Protein AF-A0A1X7TBS0-F1 (afdb_monomer)

Structure (mmCIF, N/CA/C/O backbone):
data_AF-A0A1X7TBS0-F1
#
_entry.id   AF-A0A1X7TBS0-F1
#
loop_
_atom_site.group_PDB
_atom_site.id
_atom_site.type_symbol
_atom_site.label_atom_id
_atom_site.label_alt_id
_atom_site.label_comp_id
_atom_site.label_asym_id
_atom_site.label_entity_id
_atom_site.label_seq_id
_atom_site.pdbx_PDB_ins_code
_atom_site.Cartn_x
_atom_site.Cartn_y
_atom_site.Cartn_z
_atom_site.occupancy
_atom_site.B_iso_or_equiv
_atom_site.auth_seq_id
_atom_site.auth_comp_id
_atom_site.auth_asym_id
_atom_site.auth_atom_id
_atom_site.pdbx_PDB_model_num
ATOM 1 N N . MET A 1 1 ? 11.513 -36.403 16.813 1.00 48.62 1 MET A N 1
ATOM 2 C CA . MET A 1 1 ? 11.841 -35.068 16.270 1.00 48.62 1 MET A CA 1
ATOM 3 C C . MET A 1 1 ? 10.649 -34.170 16.542 1.00 48.62 1 MET A C 1
ATOM 5 O O . MET A 1 1 ? 9.537 -34.588 16.267 1.00 48.62 1 MET A O 1
ATOM 9 N N . LYS A 1 2 ? 10.853 -33.027 17.203 1.00 54.31 2 LYS A N 1
ATOM 10 C CA . LYS A 1 2 ? 9.778 -32.085 17.538 1.00 54.31 2 LYS A CA 1
ATOM 11 C C . LYS A 1 2 ? 9.557 -31.231 16.290 1.00 54.31 2 LYS A C 1
ATOM 13 O O . LYS A 1 2 ? 10.447 -30.452 15.955 1.00 54.31 2 LYS A O 1
ATOM 18 N N . ASP A 1 3 ? 8.452 -31.434 15.577 1.00 61.69 3 ASP A N 1
ATOM 19 C CA . ASP A 1 3 ? 8.093 -30.577 14.447 1.00 61.69 3 ASP A CA 1
ATOM 20 C C . ASP A 1 3 ? 8.099 -29.123 14.924 1.00 61.69 3 ASP A C 1
ATOM 22 O O . ASP A 1 3 ? 7.442 -28.758 15.901 1.00 61.69 3 ASP A O 1
ATOM 26 N N . SER A 1 4 ? 8.946 -28.308 14.300 1.00 69.25 4 SER A N 1
ATOM 27 C CA . SER A 1 4 ? 9.085 -26.899 14.643 1.00 69.25 4 SER A CA 1
ATOM 28 C C . SER A 1 4 ? 7.767 -26.205 14.306 1.00 69.25 4 SER A C 1
ATOM 30 O O . SER A 1 4 ? 7.432 -26.040 13.133 1.00 69.25 4 SER A O 1
ATOM 32 N N . TYR A 1 5 ? 6.991 -25.847 15.332 1.00 76.88 5 TYR A N 1
ATOM 33 C CA . TYR A 1 5 ? 5.746 -25.104 15.171 1.00 76.88 5 TYR A CA 1
ATOM 34 C C . TYR A 1 5 ? 6.050 -23.763 14.496 1.00 76.88 5 TYR A C 1
ATOM 36 O O . TYR A 1 5 ? 6.661 -22.879 15.099 1.00 76.88 5 TYR A O 1
ATOM 44 N N . LYS A 1 6 ? 5.642 -23.620 13.232 1.00 82.00 6 LYS A N 1
ATOM 45 C CA . LYS A 1 6 ? 5.712 -22.352 12.504 1.00 82.00 6 LYS A CA 1
ATOM 46 C C . LYS A 1 6 ? 4.367 -21.640 12.659 1.00 82.00 6 LYS A C 1
ATOM 48 O O . LYS A 1 6 ? 3.388 -22.108 12.085 1.00 82.00 6 LYS A O 1
ATOM 53 N N . PRO A 1 7 ? 4.297 -20.520 13.403 1.00 87.31 7 PRO A N 1
ATOM 54 C CA . PRO A 1 7 ? 3.037 -19.818 13.656 1.00 87.31 7 PRO A CA 1
ATOM 55 C C . PRO A 1 7 ? 2.442 -19.166 12.401 1.00 87.31 7 PRO A C 1
ATOM 57 O O . PRO A 1 7 ? 1.266 -18.821 12.394 1.00 87.31 7 PRO A O 1
ATOM 60 N N . TYR A 1 8 ? 3.238 -19.010 11.340 1.00 89.38 8 TYR A N 1
ATOM 61 C CA . TYR A 1 8 ? 2.822 -18.376 10.096 1.00 89.38 8 TYR A CA 1
ATOM 62 C C . TYR A 1 8 ? 3.114 -19.268 8.896 1.00 89.38 8 TYR A C 1
ATOM 64 O O . TYR A 1 8 ? 4.184 -19.875 8.786 1.00 89.38 8 TYR A O 1
ATOM 72 N N . ARG A 1 9 ? 2.159 -19.290 7.966 1.00 90.19 9 ARG A N 1
ATOM 73 C CA . ARG A 1 9 ? 2.326 -19.869 6.637 1.00 90.19 9 ARG A CA 1
ATOM 74 C C . ARG A 1 9 ? 2.731 -18.757 5.678 1.00 90.19 9 ARG A C 1
ATOM 76 O O . ARG A 1 9 ? 2.014 -17.772 5.546 1.00 90.19 9 ARG A O 1
ATOM 83 N N . HIS A 1 10 ? 3.864 -18.928 5.004 1.00 89.75 10 HIS A N 1
ATOM 84 C CA . HIS A 1 10 ? 4.232 -18.051 3.898 1.00 89.75 10 HIS A CA 1
ATOM 85 C C . HIS A 1 10 ? 3.184 -18.177 2.789 1.00 89.75 10 HIS A C 1
ATOM 87 O O . HIS A 1 10 ? 2.897 -19.291 2.343 1.00 89.75 10 HIS A O 1
ATOM 93 N N . LEU A 1 11 ? 2.623 -17.044 2.371 1.00 87.88 11 LEU A N 1
ATOM 94 C CA . LEU A 1 11 ? 1.757 -16.971 1.201 1.00 87.88 11 LEU A CA 1
ATOM 95 C C . LEU A 1 11 ? 2.609 -16.585 -0.001 1.00 87.88 11 LEU A C 1
ATOM 97 O O . LEU A 1 11 ? 2.948 -17.446 -0.807 1.00 87.88 11 LEU A O 1
ATOM 101 N N . GLU A 1 12 ? 3.034 -15.326 -0.061 1.00 84.56 12 GLU A N 1
ATOM 102 C CA . GLU A 1 12 ? 3.754 -14.767 -1.201 1.00 84.56 12 GLU A CA 1
ATOM 103 C C . GLU A 1 12 ? 4.763 -13.709 -0.746 1.00 84.56 12 GLU A C 1
ATOM 105 O O . GLU A 1 12 ? 4.561 -13.0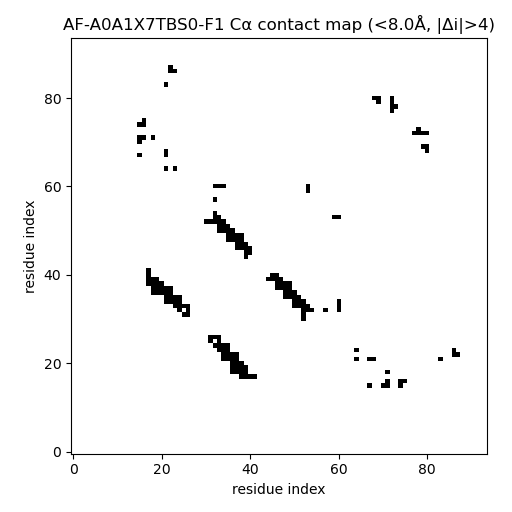26 0.262 1.00 84.56 12 GLU A O 1
ATOM 110 N N . PHE A 1 13 ? 5.841 -13.561 -1.518 1.00 87.69 13 PHE A N 1
ATOM 111 C CA . PHE A 1 13 ? 6.809 -12.485 -1.352 1.00 87.69 13 PHE A CA 1
ATOM 112 C C . PHE A 1 13 ? 6.550 -11.411 -2.411 1.00 87.69 13 PHE A C 1
ATOM 114 O O . PHE A 1 13 ? 6.710 -11.662 -3.604 1.00 87.69 13 PHE A O 1
ATOM 121 N N . LEU A 1 14 ? 6.138 -10.220 -1.973 1.00 89.38 14 LEU A N 1
ATOM 122 C CA . LEU A 1 14 ? 5.824 -9.087 -2.841 1.00 89.38 14 LEU A CA 1
ATOM 123 C C . LEU A 1 14 ? 6.939 -8.044 -2.749 1.00 89.38 14 LEU A C 1
ATOM 125 O O . LEU A 1 14 ? 7.179 -7.485 -1.678 1.00 89.38 14 LEU A O 1
ATOM 129 N N . THR A 1 15 ? 7.610 -7.761 -3.866 1.00 90.56 15 THR A N 1
ATOM 130 C CA . THR A 1 15 ? 8.608 -6.684 -3.909 1.00 90.56 15 THR A CA 1
ATOM 131 C C . THR A 1 15 ? 7.946 -5.341 -4.209 1.00 90.56 15 THR A C 1
ATOM 133 O O . THR A 1 15 ? 6.903 -5.281 -4.858 1.00 90.56 15 THR A O 1
ATOM 136 N N . TYR A 1 16 ? 8.552 -4.239 -3.761 1.00 90.62 16 TYR A N 1
ATOM 137 C CA . TYR A 1 16 ? 7.989 -2.902 -3.981 1.00 90.62 16 TYR A CA 1
ATOM 138 C C . TYR A 1 16 ? 7.896 -2.518 -5.465 1.00 90.62 16 TYR A C 1
ATOM 140 O O . TYR A 1 16 ? 7.005 -1.758 -5.827 1.00 90.62 16 TYR A O 1
ATOM 148 N N . SER A 1 17 ? 8.752 -3.070 -6.331 1.00 87.88 17 SER A N 1
ATOM 149 C CA . SER A 1 17 ? 8.687 -2.849 -7.781 1.00 87.88 17 SER A CA 1
ATOM 150 C C . SER A 1 17 ? 7.510 -3.568 -8.453 1.00 87.88 17 SER A C 1
ATOM 152 O O . SER A 1 17 ? 7.097 -3.164 -9.539 1.00 87.88 17 SER A O 1
ATOM 154 N N . ASN A 1 18 ? 6.930 -4.590 -7.810 1.00 90.75 18 ASN A N 1
ATOM 155 C CA . ASN A 1 18 ? 5.686 -5.215 -8.269 1.00 90.75 18 ASN A CA 1
ATOM 156 C C . ASN A 1 18 ? 4.452 -4.354 -7.971 1.00 90.75 18 ASN A C 1
ATOM 158 O O . ASN A 1 18 ? 3.393 -4.594 -8.548 1.00 90.75 18 ASN A O 1
ATOM 162 N N . ILE A 1 19 ? 4.551 -3.374 -7.070 1.00 92.25 19 ILE A N 1
ATOM 163 C CA . ILE A 1 19 ? 3.426 -2.508 -6.718 1.00 92.25 19 ILE A CA 1
ATOM 164 C C . ILE A 1 19 ? 3.365 -1.363 -7.730 1.00 92.25 19 ILE A C 1
ATOM 166 O O . ILE A 1 19 ? 4.319 -0.608 -7.905 1.00 92.25 19 ILE A O 1
ATOM 170 N N . ARG A 1 20 ? 2.226 -1.226 -8.407 1.00 91.00 20 ARG A N 1
ATOM 171 C CA . ARG A 1 20 ? 1.958 -0.151 -9.371 1.00 91.00 20 ARG A CA 1
ATOM 172 C C . ARG A 1 20 ? 1.330 1.062 -8.708 1.00 91.00 20 ARG A C 1
ATOM 174 O O . ARG A 1 20 ? 1.633 2.190 -9.083 1.00 91.00 20 ARG A O 1
ATOM 181 N N . SER A 1 21 ? 0.461 0.831 -7.728 1.00 91.62 21 SER A N 1
ATOM 182 C CA . SER A 1 21 ? -0.240 1.895 -7.017 1.00 91.62 21 SER A CA 1
ATOM 183 C C . SER A 1 21 ? -0.652 1.459 -5.613 1.00 91.62 21 SER A C 1
ATOM 185 O O . SER A 1 21 ? -0.943 0.283 -5.379 1.00 91.62 21 SER A O 1
ATOM 187 N N . VAL A 1 22 ? -0.708 2.428 -4.699 1.00 93.81 22 VAL A N 1
ATOM 188 C CA . VAL A 1 22 ? -1.315 2.299 -3.370 1.00 93.81 22 VAL A CA 1
ATOM 189 C C . VAL A 1 22 ? -2.569 3.163 -3.355 1.00 93.81 22 VAL A C 1
ATOM 191 O O . VAL A 1 22 ? -2.507 4.353 -3.659 1.00 93.81 22 VAL A O 1
ATOM 194 N N . ILE A 1 23 ? -3.708 2.566 -3.021 1.00 92.38 23 ILE A N 1
ATOM 195 C CA . ILE A 1 23 ? -5.017 3.219 -3.067 1.00 92.38 23 ILE A CA 1
ATOM 196 C C . ILE A 1 23 ? -5.573 3.263 -1.648 1.00 92.38 23 ILE A C 1
ATOM 198 O O . ILE A 1 23 ? -5.872 2.220 -1.068 1.00 92.38 23 ILE A O 1
ATOM 202 N N . ASP A 1 24 ? -5.716 4.464 -1.092 1.00 91.31 24 ASP A N 1
ATOM 203 C CA . ASP A 1 24 ? -6.376 4.663 0.199 1.00 91.31 24 ASP A CA 1
ATOM 204 C C . ASP A 1 24 ? -7.898 4.709 0.022 1.00 91.31 24 ASP A C 1
ATOM 206 O O . ASP A 1 24 ? -8.411 5.417 -0.853 1.00 91.31 24 ASP A O 1
ATOM 210 N N . PHE A 1 25 ? -8.629 3.978 0.863 1.00 87.31 25 PHE A N 1
ATOM 211 C CA . PHE A 1 25 ? -10.079 4.078 0.902 1.00 87.31 25 PHE A CA 1
ATOM 212 C C . PHE A 1 25 ? -10.520 5.147 1.890 1.00 87.31 25 PHE A C 1
ATOM 214 O O . PHE A 1 25 ? -10.045 5.233 3.023 1.00 87.31 25 PHE A O 1
ATOM 221 N N . THR A 1 26 ? -11.495 5.944 1.457 1.00 86.31 26 THR A N 1
ATOM 222 C CA . THR A 1 26 ? -12.261 6.765 2.390 1.00 86.31 26 THR A CA 1
ATOM 223 C C . THR A 1 26 ? -13.114 5.839 3.242 1.00 86.31 26 THR A C 1
ATOM 225 O O . THR A 1 26 ? -13.803 4.970 2.703 1.00 86.31 26 THR A O 1
ATOM 228 N N . ASP A 1 27 ? -13.057 6.024 4.556 1.00 86.00 27 ASP A N 1
ATOM 229 C CA . ASP A 1 27 ? -13.854 5.223 5.474 1.00 86.00 27 ASP A CA 1
ATOM 230 C C . ASP A 1 27 ? -15.350 5.383 5.173 1.00 86.00 27 ASP A C 1
ATOM 232 O O . ASP A 1 27 ? -15.836 6.451 4.790 1.00 86.00 27 ASP A O 1
ATOM 236 N N . SER A 1 28 ? -16.078 4.286 5.335 1.00 86.06 28 SER A N 1
ATOM 237 C CA . SER A 1 28 ? -17.520 4.188 5.130 1.00 86.06 28 SER A CA 1
ATOM 238 C C . SER A 1 28 ? -18.137 3.339 6.236 1.00 86.06 28 SER A C 1
ATOM 240 O O . SER A 1 28 ? -17.427 2.684 6.999 1.00 86.06 28 SER A O 1
ATOM 242 N N . GLU A 1 29 ? -19.467 3.291 6.284 1.00 83.56 29 GLU A N 1
ATOM 243 C CA . GLU A 1 29 ? -20.203 2.467 7.251 1.00 83.56 29 GLU A CA 1
ATOM 244 C C . GLU A 1 29 ? -19.802 0.981 7.196 1.00 83.56 29 GLU A C 1
ATOM 246 O O . GLU A 1 29 ? -19.775 0.305 8.220 1.00 83.56 29 GLU A O 1
ATOM 251 N N . ASN A 1 30 ? -19.427 0.481 6.013 1.00 82.88 30 ASN A N 1
ATOM 252 C CA . ASN A 1 30 ? -19.120 -0.935 5.793 1.00 82.88 30 ASN A CA 1
ATOM 253 C C . ASN A 1 30 ? -17.621 -1.258 5.876 1.00 82.88 30 ASN A C 1
ATOM 255 O O . ASN A 1 30 ? -17.237 -2.394 6.164 1.00 82.88 30 ASN A O 1
ATOM 259 N N . VAL A 1 31 ? -16.755 -0.278 5.605 1.00 82.19 31 VAL A N 1
ATOM 260 C CA . VAL A 1 31 ? -15.301 -0.470 5.548 1.00 82.19 31 VAL A CA 1
ATOM 261 C C . VAL A 1 31 ? -14.612 0.729 6.177 1.00 82.19 31 VAL A C 1
ATOM 263 O O . VAL A 1 31 ? -14.662 1.831 5.643 1.00 82.19 31 VAL A O 1
ATOM 266 N N . VAL A 1 32 ? -13.927 0.473 7.288 1.00 88.81 32 VAL A N 1
ATOM 267 C CA . VAL A 1 32 ? -13.077 1.430 8.003 1.00 88.81 32 VAL A CA 1
ATOM 268 C C . VAL A 1 32 ? -11.647 0.903 7.980 1.00 88.81 32 VAL A C 1
ATOM 270 O O . VAL A 1 32 ? -11.442 -0.309 8.122 1.00 88.81 32 VAL A O 1
ATOM 273 N N . ASN A 1 33 ? -10.676 1.799 7.813 1.00 90.62 33 ASN A N 1
ATOM 274 C CA . ASN A 1 33 ? -9.244 1.501 7.764 1.00 90.62 33 ASN A CA 1
ATOM 275 C C . ASN A 1 33 ? -8.840 0.543 6.627 1.00 90.62 33 ASN A C 1
ATOM 277 O O . ASN A 1 33 ? -7.941 -0.289 6.784 1.00 90.62 33 ASN A O 1
ATOM 281 N N . GLY A 1 34 ? -9.520 0.644 5.484 1.00 92.38 34 GLY A N 1
ATOM 282 C CA . GLY A 1 34 ? -9.212 -0.139 4.289 1.00 92.38 34 GLY A CA 1
ATOM 283 C C . GLY A 1 34 ? -8.224 0.559 3.351 1.00 92.38 34 GLY A C 1
ATOM 284 O O . GLY A 1 34 ? -8.239 1.782 3.235 1.00 92.38 34 GLY A O 1
ATOM 285 N N . PHE A 1 35 ? -7.392 -0.218 2.662 1.00 94.12 35 PHE A N 1
ATOM 286 C CA . PHE A 1 35 ? -6.573 0.244 1.537 1.00 94.12 35 PHE A CA 1
ATOM 287 C C . PHE A 1 35 ? -6.295 -0.907 0.563 1.00 94.12 35 PHE A C 1
ATOM 289 O O . PHE A 1 35 ? -6.492 -2.081 0.893 1.00 94.12 35 PHE A O 1
ATOM 296 N N . CYS A 1 36 ? -5.813 -0.578 -0.632 1.00 94.88 36 CYS A N 1
ATOM 297 C CA . CYS A 1 36 ? -5.461 -1.550 -1.659 1.00 94.88 36 CYS A CA 1
ATOM 298 C C . CYS A 1 36 ? -4.065 -1.336 -2.233 1.00 94.88 36 CYS A C 1
ATOM 300 O O . CYS A 1 36 ? -3.578 -0.209 -2.330 1.00 94.88 36 CYS A O 1
ATOM 302 N N . LEU A 1 37 ? -3.474 -2.434 -2.701 1.00 95.00 37 LEU A N 1
ATOM 303 C CA . LEU A 1 37 ? -2.298 -2.438 -3.564 1.00 95.00 37 LEU A CA 1
ATOM 304 C C . LEU A 1 37 ? -2.701 -2.955 -4.944 1.00 95.00 37 LEU A C 1
ATOM 306 O O . LEU A 1 37 ? -3.241 -4.057 -5.056 1.00 95.00 37 LEU A O 1
ATOM 310 N N . LEU A 1 38 ? -2.429 -2.170 -5.984 1.00 94.44 38 LEU A N 1
ATOM 311 C CA . LEU A 1 38 ? -2.471 -2.650 -7.362 1.00 94.44 38 LEU A CA 1
ATOM 312 C C . LEU A 1 38 ? -1.107 -3.254 -7.679 1.00 94.44 38 LEU A C 1
ATOM 314 O O . LEU A 1 38 ? -0.096 -2.549 -7.630 1.00 94.44 38 LEU A O 1
ATOM 318 N N . VAL A 1 39 ? -1.075 -4.549 -7.960 1.00 93.31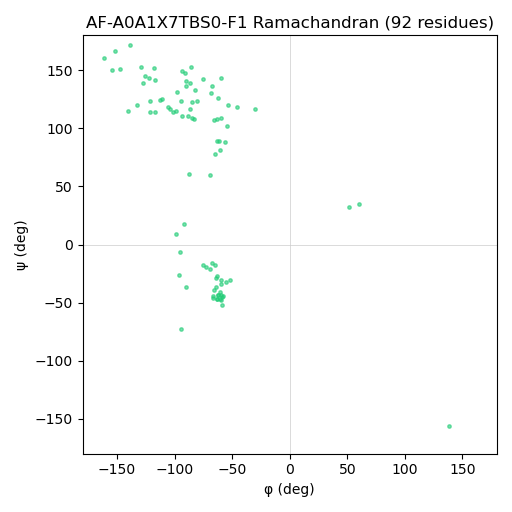 39 VAL A N 1
ATOM 319 C CA . VAL A 1 39 ? 0.162 -5.314 -8.122 1.00 93.31 39 VAL A CA 1
ATOM 320 C C . VAL A 1 39 ? 0.225 -5.971 -9.489 1.00 93.31 39 VAL A C 1
ATOM 322 O O . VAL A 1 39 ? -0.781 -6.433 -10.024 1.00 93.31 39 VAL A O 1
ATOM 325 N N . HIS A 1 40 ? 1.430 -6.019 -10.036 1.00 91.19 40 HIS A N 1
ATOM 326 C CA . HIS A 1 40 ? 1.737 -6.668 -11.297 1.00 91.19 40 HIS A CA 1
ATOM 327 C C . HIS A 1 40 ? 2.976 -7.545 -11.117 1.00 91.19 40 HIS A C 1
ATOM 329 O O . HIS A 1 40 ? 4.058 -7.062 -10.754 1.00 91.19 40 HIS A O 1
ATOM 335 N N . TRP A 1 41 ? 2.817 -8.844 -11.350 1.00 87.00 41 TRP A N 1
ATOM 336 C CA . 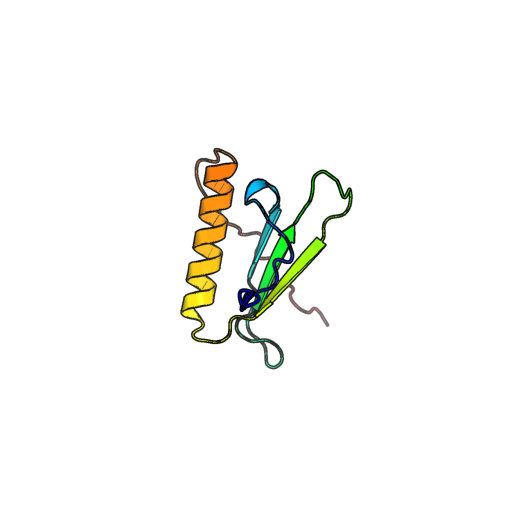TRP A 1 41 ? 3.925 -9.794 -11.319 1.00 87.00 41 TRP A CA 1
ATOM 337 C C . TRP A 1 41 ? 4.492 -9.979 -12.715 1.00 87.00 41 TRP A C 1
ATOM 339 O O . TRP A 1 41 ? 3.770 -9.914 -13.698 1.00 87.00 41 TRP A O 1
ATOM 349 N N . SER A 1 42 ? 5.788 -10.264 -12.795 1.00 81.62 42 SER A N 1
ATOM 350 C CA . SER A 1 42 ? 6.454 -10.515 -14.075 1.00 81.62 42 SER A CA 1
ATOM 351 C C . SER A 1 42 ? 5.855 -11.708 -14.828 1.00 81.62 42 SER A C 1
ATOM 353 O O . SER A 1 42 ? 5.855 -11.719 -16.055 1.00 81.62 42 SER A O 1
ATOM 355 N N . ASP A 1 43 ? 5.335 -12.687 -14.085 1.00 84.12 43 ASP A N 1
ATOM 356 C CA . ASP A 1 43 ? 4.842 -13.957 -14.622 1.00 84.12 43 ASP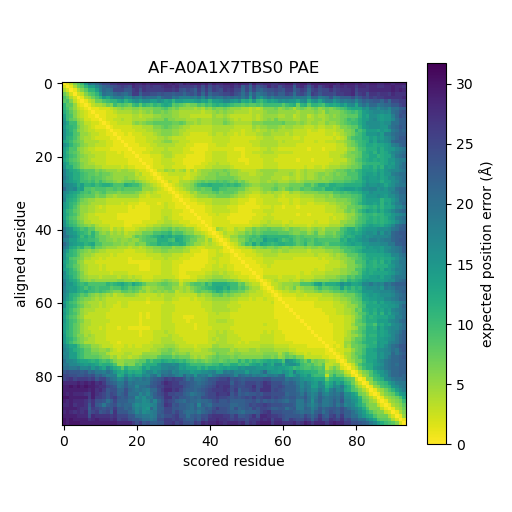 A CA 1
ATOM 357 C C . ASP A 1 43 ? 3.322 -13.957 -14.867 1.00 84.12 43 ASP A C 1
ATOM 359 O O . ASP A 1 43 ? 2.790 -14.920 -15.420 1.00 84.12 43 ASP A O 1
ATOM 363 N N . ASP A 1 44 ? 2.614 -12.894 -14.463 1.00 82.56 44 ASP A N 1
ATOM 364 C CA . ASP A 1 44 ? 1.173 -12.735 -14.676 1.00 82.56 44 ASP A CA 1
ATOM 365 C C . ASP A 1 44 ? 0.903 -11.450 -15.475 1.00 82.56 44 ASP A C 1
ATOM 367 O O . ASP A 1 44 ? 1.137 -10.349 -14.970 1.00 82.56 44 ASP A O 1
ATOM 371 N N . PRO A 1 45 ? 0.392 -11.547 -16.716 1.00 81.81 45 PRO A N 1
ATOM 372 C CA . PRO A 1 45 ? 0.094 -10.367 -17.518 1.00 81.81 45 PRO A CA 1
ATOM 373 C C . PRO A 1 45 ? -1.021 -9.501 -16.914 1.00 81.81 45 PRO A C 1
ATOM 375 O O . PRO A 1 45 ? -1.150 -8.339 -17.304 1.00 81.81 45 PRO A O 1
ATOM 378 N N . GLN A 1 46 ? -1.834 -10.032 -15.995 1.00 91.19 46 GLN A N 1
ATOM 379 C CA . GLN A 1 46 ? -2.910 -9.282 -15.358 1.00 91.19 46 GLN A CA 1
ATOM 380 C C . GLN A 1 46 ? -2.443 -8.576 -14.086 1.00 91.19 46 GLN A C 1
ATOM 382 O O . GLN A 1 46 ? -1.695 -9.108 -13.265 1.00 91.19 46 GLN A O 1
ATOM 387 N N . GLU A 1 47 ? -2.937 -7.357 -13.894 1.00 91.69 47 GLU A N 1
ATOM 388 C CA . GLU A 1 47 ? -2.836 -6.685 -12.605 1.00 91.69 47 GLU A CA 1
ATOM 389 C C . GLU A 1 47 ? -3.845 -7.293 -11.627 1.00 91.69 47 GLU A C 1
ATOM 391 O O . GLU A 1 47 ? -4.978 -7.613 -11.998 1.00 91.69 47 GLU A O 1
ATOM 396 N N . ARG A 1 48 ? -3.455 -7.427 -10.358 1.00 92.19 48 ARG A N 1
ATOM 397 C CA . ARG A 1 48 ? -4.367 -7.848 -9.289 1.00 92.19 48 ARG A CA 1
ATOM 398 C C . ARG A 1 48 ? -4.495 -6.765 -8.237 1.00 92.19 48 ARG A C 1
ATOM 400 O O . ARG A 1 48 ? -3.572 -5.990 -7.991 1.00 92.19 48 ARG A O 1
ATOM 407 N N . LEU A 1 49 ? -5.651 -6.747 -7.588 1.00 94.25 49 LEU A N 1
ATOM 408 C CA . LEU A 1 49 ? -5.933 -5.857 -6.476 1.00 94.25 49 LEU A CA 1
ATOM 409 C C . LEU A 1 49 ? -5.860 -6.649 -5.169 1.00 94.25 49 LEU A C 1
ATOM 411 O O . LEU A 1 49 ? -6.655 -7.562 -4.951 1.00 94.25 49 LEU A O 1
ATOM 415 N N . LEU A 1 50 ? -4.911 -6.299 -4.303 1.00 94.06 50 LEU A N 1
ATOM 416 C CA . LEU A 1 50 ? -4.812 -6.857 -2.956 1.00 94.06 50 LEU A CA 1
ATOM 417 C C . LEU A 1 50 ? -5.438 -5.877 -1.966 1.00 94.06 50 LEU A C 1
ATOM 419 O O . LEU A 1 50 ? -4.930 -4.770 -1.787 1.00 94.06 50 LEU A O 1
ATOM 423 N N . THR A 1 51 ? -6.538 -6.282 -1.336 1.00 93.75 51 THR A N 1
ATOM 424 C CA . THR A 1 51 ? -7.275 -5.458 -0.373 1.00 93.75 51 THR A CA 1
ATOM 425 C C . THR A 1 51 ? -6.902 -5.812 1.055 1.00 93.75 51 THR A C 1
ATOM 427 O O . THR A 1 51 ? -6.938 -6.977 1.450 1.00 93.75 51 THR A O 1
ATOM 430 N N . PHE A 1 52 ? -6.606 -4.789 1.849 1.00 92.69 52 PHE A N 1
ATOM 431 C CA . PHE A 1 52 ? -6.234 -4.924 3.248 1.00 92.69 52 PHE A CA 1
ATOM 432 C C . PHE A 1 52 ? -7.138 -4.061 4.119 1.00 92.69 52 PHE A C 1
ATOM 434 O O . PHE A 1 52 ? -7.530 -2.955 3.748 1.00 92.69 52 PHE A O 1
ATOM 441 N N . LYS A 1 53 ? -7.434 -4.568 5.314 1.00 92.56 53 LYS A N 1
ATOM 442 C CA . LYS A 1 53 ? -8.088 -3.823 6.386 1.00 92.56 53 LYS A CA 1
ATOM 443 C C . LYS A 1 53 ?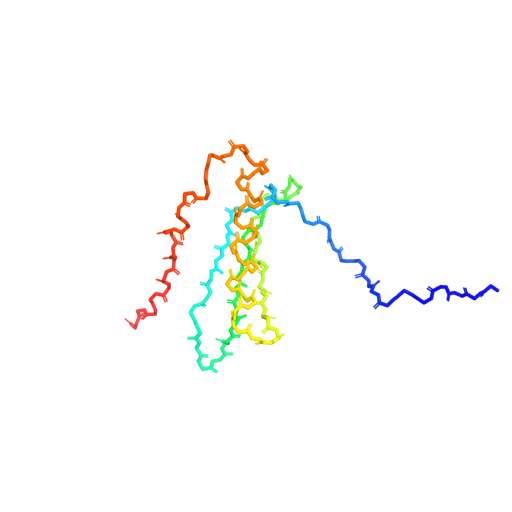 -7.173 -3.840 7.600 1.00 92.56 53 LYS A C 1
ATOM 445 O O . LYS A 1 53 ? -6.788 -4.915 8.062 1.00 92.56 53 LYS A O 1
ATOM 450 N N . ILE A 1 54 ? -6.820 -2.663 8.103 1.00 91.44 54 ILE A N 1
ATOM 451 C CA . ILE A 1 54 ? -6.002 -2.550 9.308 1.00 91.44 54 ILE A CA 1
ATOM 452 C C . ILE A 1 54 ? -6.894 -2.729 10.534 1.00 91.44 54 ILE A C 1
ATOM 454 O O . ILE A 1 54 ? -7.861 -1.996 10.744 1.00 91.44 54 ILE A O 1
ATOM 458 N N . ASN A 1 55 ? -6.538 -3.707 11.362 1.00 88.62 55 ASN A N 1
ATOM 459 C CA . ASN A 1 55 ? -7.109 -3.862 12.691 1.00 88.62 55 ASN A CA 1
ATOM 460 C C . ASN A 1 55 ? -6.315 -2.965 13.649 1.00 88.62 55 ASN A C 1
ATOM 462 O O . ASN A 1 55 ? -5.153 -3.253 13.926 1.00 88.62 55 ASN A O 1
ATOM 466 N N . GLY A 1 56 ? -6.917 -1.878 14.131 1.00 81.19 56 GLY A N 1
ATOM 467 C CA . GLY A 1 56 ? -6.264 -0.941 15.048 1.00 81.19 56 GLY A CA 1
ATOM 468 C C . GLY A 1 56 ? -6.563 0.520 14.727 1.00 81.19 56 GLY A C 1
ATOM 469 O O . GLY A 1 56 ? -7.587 0.834 14.120 1.00 81.19 56 GLY A O 1
ATOM 470 N N . ASP A 1 57 ? -5.664 1.404 15.157 1.00 85.06 57 ASP A N 1
ATOM 471 C CA . ASP A 1 57 ? -5.768 2.847 14.943 1.00 85.06 57 ASP A CA 1
ATOM 472 C C . ASP A 1 57 ? -5.614 3.210 13.453 1.00 85.06 57 ASP A C 1
ATOM 474 O O . ASP A 1 57 ? -4.730 2.715 12.752 1.00 85.06 57 ASP A O 1
ATOM 478 N N . SER A 1 58 ? -6.471 4.117 12.989 1.00 81.25 58 SER A N 1
ATOM 479 C CA . SER A 1 58 ? -6.408 4.769 11.678 1.00 81.25 58 SER A CA 1
ATOM 480 C C . SER A 1 58 ? -5.048 5.402 11.352 1.00 81.25 58 SER A C 1
ATOM 482 O O . SER A 1 58 ? -4.643 5.414 10.188 1.00 81.25 58 SER A O 1
ATOM 484 N N . SER A 1 59 ? -4.302 5.871 12.358 1.00 88.06 59 SER A N 1
ATOM 485 C CA . SER A 1 59 ? -2.960 6.442 12.181 1.00 88.06 59 SER A CA 1
ATOM 486 C C . SER A 1 59 ? -1.977 5.442 11.555 1.00 88.06 59 SER A C 1
ATOM 488 O O . SER A 1 59 ? -1.163 5.819 10.708 1.00 88.06 59 SER A O 1
ATOM 490 N N . ILE A 1 60 ? -2.131 4.151 11.875 1.00 90.69 60 ILE A N 1
ATOM 491 C CA . ILE A 1 60 ? -1.311 3.052 11.347 1.00 90.69 60 ILE A CA 1
ATOM 492 C C . ILE A 1 60 ? -1.527 2.890 9.840 1.00 90.69 60 ILE A C 1
ATOM 494 O O . ILE A 1 60 ? -0.565 2.654 9.107 1.00 90.69 60 ILE A O 1
ATOM 498 N N . LYS A 1 61 ? -2.770 3.044 9.355 1.00 91.12 61 LYS A N 1
ATOM 499 C CA . LYS A 1 61 ? -3.075 2.979 7.915 1.00 91.12 61 LYS A CA 1
ATOM 500 C C . LYS A 1 61 ? -2.283 4.048 7.165 1.00 91.12 61 LYS A C 1
ATOM 502 O O . LYS A 1 61 ? -1.576 3.734 6.210 1.00 91.12 61 LYS A O 1
ATOM 507 N N . THR A 1 62 ? -2.381 5.293 7.623 1.00 90.25 62 THR A N 1
ATOM 508 C CA . THR A 1 62 ? -1.721 6.437 6.985 1.00 90.25 62 THR A CA 1
ATOM 509 C C . THR A 1 62 ? -0.201 6.289 7.005 1.00 90.25 62 THR A C 1
ATOM 511 O O . THR A 1 62 ? 0.449 6.511 5.982 1.00 90.25 62 THR A O 1
ATOM 514 N N . GLU A 1 63 ? 0.379 5.867 8.133 1.00 92.75 63 GLU A N 1
ATOM 515 C CA . GLU A 1 63 ? 1.819 5.603 8.221 1.00 92.75 63 GLU A CA 1
ATOM 516 C C . GLU A 1 63 ? 2.249 4.512 7.231 1.00 92.75 63 GLU A C 1
ATOM 518 O O . GLU A 1 63 ? 3.205 4.704 6.477 1.00 92.75 63 GLU A O 1
ATOM 523 N N . LEU A 1 64 ? 1.523 3.391 7.186 1.00 92.56 64 LEU A N 1
ATOM 524 C CA . LEU A 1 64 ? 1.850 2.263 6.320 1.00 92.56 64 LEU A CA 1
ATOM 525 C C . LEU A 1 64 ? 1.779 2.640 4.835 1.00 92.56 64 LEU A C 1
ATOM 527 O O . LEU A 1 64 ? 2.716 2.348 4.091 1.00 92.56 64 LEU A O 1
ATOM 531 N N . ILE A 1 65 ? 0.712 3.321 4.411 1.00 93.00 65 ILE A N 1
ATOM 532 C CA . ILE A 1 65 ? 0.542 3.788 3.026 1.00 93.00 65 ILE A CA 1
ATOM 533 C C . ILE A 1 65 ? 1.689 4.719 2.624 1.00 93.00 65 ILE A C 1
ATOM 535 O O . ILE A 1 65 ? 2.281 4.545 1.553 1.00 93.00 65 ILE A O 1
ATOM 539 N N . ASN A 1 66 ? 2.049 5.666 3.495 1.00 92.00 66 ASN A N 1
ATOM 540 C CA . ASN A 1 66 ? 3.157 6.587 3.245 1.00 92.00 66 ASN A CA 1
ATOM 541 C C . ASN A 1 66 ? 4.487 5.838 3.113 1.00 92.00 66 ASN A C 1
ATOM 543 O O . ASN A 1 66 ? 5.260 6.105 2.192 1.00 92.00 66 ASN A O 1
ATOM 547 N N . LYS A 1 67 ? 4.735 4.862 3.990 1.00 93.44 67 LYS A N 1
ATOM 548 C CA . LYS A 1 67 ? 5.969 4.069 3.993 1.00 93.44 67 LYS A CA 1
ATOM 549 C C . LYS A 1 67 ? 6.087 3.198 2.743 1.00 93.44 67 LYS A C 1
ATOM 551 O O . LYS A 1 67 ? 7.139 3.193 2.110 1.00 93.44 67 LYS A O 1
ATOM 556 N N . ILE A 1 68 ? 5.009 2.522 2.337 1.00 93.31 68 ILE A N 1
ATOM 557 C CA . ILE A 1 68 ? 4.979 1.738 1.091 1.00 93.31 68 ILE A CA 1
ATOM 558 C C . ILE A 1 68 ? 5.232 2.654 -0.112 1.00 93.31 68 ILE A C 1
ATOM 560 O O . ILE A 1 68 ? 6.090 2.349 -0.937 1.00 93.31 68 ILE A O 1
ATOM 564 N N . SER A 1 69 ? 4.555 3.803 -0.178 1.00 90.44 69 SER A N 1
ATOM 565 C CA . SER A 1 69 ? 4.712 4.763 -1.280 1.00 90.44 69 SER A CA 1
ATOM 566 C C . SER A 1 69 ? 6.149 5.287 -1.393 1.00 90.44 69 SER A C 1
ATOM 568 O O . SER A 1 69 ? 6.697 5.375 -2.493 1.00 90.44 69 SER A O 1
ATOM 570 N N . GLN A 1 70 ? 6.798 5.581 -0.262 1.00 90.00 70 GLN A N 1
ATOM 571 C CA . GLN A 1 70 ? 8.213 5.962 -0.230 1.00 90.00 70 GLN A CA 1
ATOM 572 C C . GLN A 1 70 ? 9.115 4.831 -0.734 1.00 90.00 70 GLN A C 1
ATOM 574 O O . GLN A 1 70 ? 9.980 5.065 -1.576 1.00 90.00 70 GLN A O 1
ATOM 579 N N . MET A 1 71 ? 8.893 3.600 -0.267 1.00 91.69 71 MET A N 1
ATOM 580 C CA . MET A 1 71 ? 9.693 2.442 -0.675 1.00 91.69 71 MET A CA 1
ATOM 581 C C . MET A 1 71 ? 9.545 2.117 -2.164 1.00 91.69 71 MET A C 1
ATOM 583 O O . MET A 1 71 ? 10.536 1.767 -2.805 1.00 91.69 71 MET A O 1
ATOM 587 N N . MET A 1 72 ? 8.351 2.289 -2.737 1.00 90.06 72 MET A N 1
ATOM 588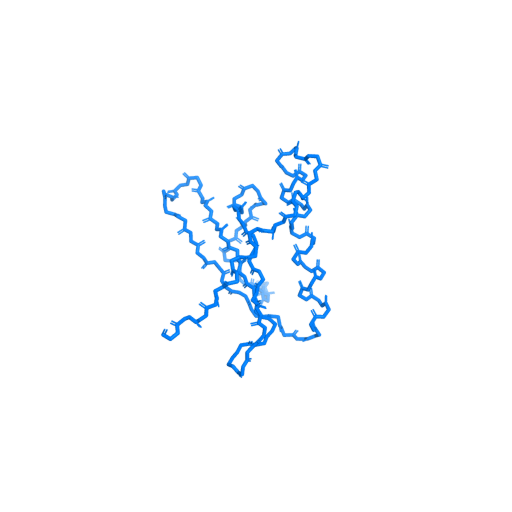 C CA . MET A 1 72 ? 8.129 2.168 -4.182 1.00 90.06 72 MET A CA 1
ATOM 589 C C . MET A 1 72 ? 8.972 3.173 -4.972 1.00 90.06 72 MET A C 1
ATOM 591 O O . MET A 1 72 ? 9.592 2.811 -5.970 1.00 90.06 72 MET A O 1
ATOM 595 N N . CYS A 1 73 ? 9.044 4.423 -4.510 1.00 83.38 73 CYS A N 1
ATOM 596 C CA . CYS A 1 73 ? 9.839 5.456 -5.174 1.00 83.38 73 CYS A CA 1
ATOM 597 C C . CYS A 1 73 ? 11.333 5.153 -5.093 1.00 83.38 73 CYS A C 1
ATOM 599 O O . CYS A 1 73 ? 12.016 5.188 -6.115 1.00 83.38 73 CYS A O 1
ATOM 601 N N . THR A 1 74 ? 11.817 4.773 -3.909 1.00 86.62 74 THR A N 1
ATOM 602 C CA . THR A 1 74 ? 13.210 4.354 -3.703 1.00 86.62 74 THR A CA 1
ATOM 603 C C . THR A 1 74 ? 13.570 3.164 -4.590 1.00 86.62 74 THR A C 1
ATOM 605 O O . THR A 1 74 ? 14.610 3.180 -5.241 1.00 86.62 74 THR A O 1
ATOM 608 N N . SER A 1 75 ? 12.696 2.155 -4.673 1.00 84.12 75 SER A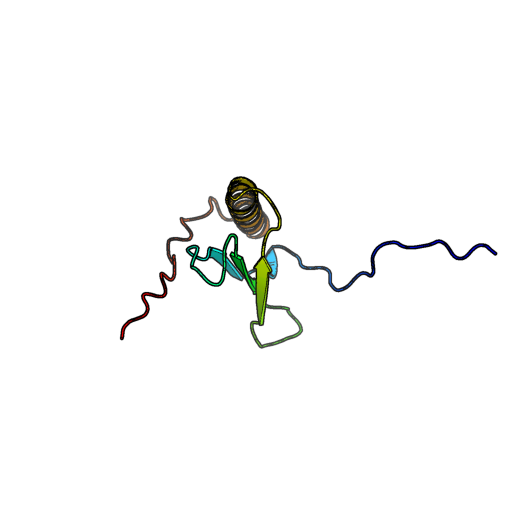 N 1
ATOM 609 C CA . SER A 1 75 ? 12.912 0.968 -5.510 1.00 84.12 75 SER A CA 1
ATOM 610 C C . SER A 1 75 ? 12.959 1.288 -7.006 1.00 84.12 75 SER A C 1
ATOM 612 O O . SER A 1 75 ? 13.618 0.570 -7.753 1.00 84.12 75 SER A O 1
ATOM 614 N N . ASN A 1 76 ? 12.268 2.343 -7.440 1.00 79.25 76 ASN A N 1
ATOM 615 C CA . ASN A 1 76 ? 12.199 2.766 -8.838 1.00 79.25 76 ASN A CA 1
ATOM 616 C C . ASN A 1 76 ? 13.161 3.925 -9.159 1.00 79.25 76 ASN A C 1
ATOM 618 O O . ASN A 1 76 ? 13.073 4.501 -10.243 1.00 79.25 76 ASN A O 1
ATOM 622 N N . CYS A 1 77 ? 14.055 4.290 -8.229 1.00 79.38 77 CYS A N 1
ATOM 623 C CA . CYS A 1 77 ? 14.956 5.444 -8.338 1.00 79.38 77 CYS A CA 1
ATOM 624 C C . CYS A 1 77 ? 14.229 6.761 -8.687 1.00 79.38 77 CYS A C 1
ATOM 626 O O . CYS A 1 77 ? 14.777 7.621 -9.379 1.00 79.38 77 CYS A O 1
ATOM 628 N N . ALA A 1 78 ? 12.988 6.919 -8.221 1.00 73.81 78 ALA A N 1
ATOM 629 C CA . ALA A 1 78 ? 12.190 8.120 -8.429 1.00 73.81 78 ALA A CA 1
ATOM 630 C C . ALA A 1 78 ? 12.482 9.162 -7.326 1.00 73.81 78 ALA A C 1
ATOM 632 O O . ALA A 1 78 ? 12.591 8.796 -6.154 1.00 73.81 78 ALA A O 1
ATOM 633 N N . PRO A 1 79 ? 12.587 10.462 -7.667 1.00 55.06 79 PRO A N 1
ATOM 634 C CA . PRO A 1 79 ? 13.078 11.505 -6.758 1.00 55.06 79 PRO A CA 1
ATOM 635 C C . PRO A 1 79 ? 12.130 11.833 -5.596 1.00 55.06 79 PRO A C 1
ATOM 637 O O . PRO A 1 79 ? 12.560 12.378 -4.583 1.00 55.06 79 PRO A O 1
ATOM 640 N N . SER A 1 80 ? 10.846 11.511 -5.718 1.00 57.38 80 SER A N 1
ATOM 641 C CA . SER A 1 80 ? 9.877 11.597 -4.629 1.00 57.38 80 SER A CA 1
ATOM 642 C C . SER A 1 80 ? 8.653 10.747 -4.963 1.00 57.38 80 SER A C 1
ATOM 644 O O . SER A 1 80 ? 8.413 10.471 -6.145 1.00 57.38 80 SER A O 1
ATOM 646 N N . PRO A 1 81 ? 7.836 10.365 -3.961 1.00 59.03 81 PRO A N 1
ATOM 647 C CA . PRO A 1 81 ? 6.439 10.068 -4.219 1.00 59.03 81 PRO A CA 1
ATOM 648 C C . PRO A 1 81 ? 5.816 11.357 -4.740 1.00 59.03 81 PRO A C 1
ATOM 650 O O . PRO A 1 81 ? 5.345 12.196 -3.974 1.00 59.03 81 PRO A O 1
ATOM 653 N N . VAL A 1 82 ? 5.863 11.547 -6.063 1.00 45.91 82 VAL A N 1
ATOM 654 C CA . VAL A 1 82 ? 4.930 12.434 -6.756 1.00 45.91 82 VAL A CA 1
ATOM 655 C C . VAL A 1 82 ? 3.584 12.074 -6.172 1.00 45.91 82 VAL A 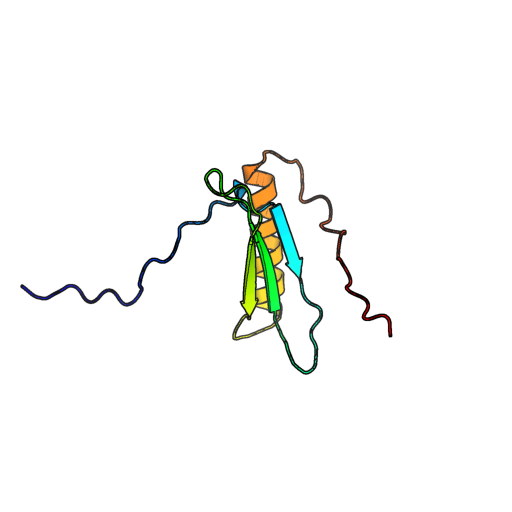C 1
ATOM 657 O O . VAL A 1 82 ? 3.220 10.899 -6.217 1.00 45.91 82 VAL A O 1
ATOM 660 N N . SER A 1 83 ? 2.949 13.057 -5.519 1.00 42.53 83 SER A N 1
ATOM 661 C CA . SER A 1 83 ? 1.651 12.914 -4.868 1.00 42.53 83 SER A CA 1
ATOM 662 C C . SER A 1 83 ? 0.859 11.868 -5.625 1.00 42.53 83 SER A C 1
ATOM 664 O O . SER A 1 83 ? 0.586 12.064 -6.813 1.00 42.53 83 SER A O 1
ATOM 666 N N . VAL A 1 84 ? 0.528 10.758 -4.963 1.00 42.91 84 VAL A N 1
ATOM 667 C CA . VAL A 1 84 ? -0.443 9.776 -5.451 1.00 42.91 84 VAL A CA 1
ATOM 668 C C . VAL A 1 84 ? -1.813 10.470 -5.384 1.00 42.91 84 VAL A C 1
ATOM 670 O O . VAL A 1 84 ? -2.709 10.129 -4.632 1.00 42.91 84 VAL A O 1
ATOM 673 N N . GLY A 1 85 ? -1.916 11.573 -6.123 1.00 35.91 85 GLY A N 1
ATOM 674 C CA . GLY A 1 85 ? -3.043 12.458 -6.332 1.00 35.91 85 GLY A CA 1
ATOM 675 C C . GLY A 1 85 ? -3.834 12.020 -7.555 1.00 35.91 85 GLY A C 1
ATOM 676 O O . GLY A 1 85 ? -4.659 12.771 -8.050 1.00 35.91 85 GLY A O 1
ATOM 677 N N . SER A 1 86 ? -3.648 10.779 -8.004 1.00 39.12 86 SER A N 1
ATOM 678 C CA . SER A 1 86 ? -4.804 9.980 -8.390 1.00 39.12 86 SER A CA 1
ATOM 679 C C . SER A 1 86 ? -5.315 9.272 -7.140 1.00 39.12 86 SER A C 1
ATOM 681 O O . SER A 1 86 ? -5.369 8.048 -7.065 1.00 39.12 86 SER A O 1
ATOM 683 N N . LEU A 1 87 ? -5.711 10.076 -6.147 1.00 41.38 87 LEU A N 1
ATOM 684 C CA . LEU A 1 87 ? -6.818 9.723 -5.281 1.00 41.38 87 LEU A CA 1
ATOM 685 C C . LEU A 1 87 ? -7.972 9.500 -6.265 1.00 41.38 87 LEU A C 1
ATOM 687 O O . LEU A 1 87 ? -8.660 10.449 -6.647 1.00 41.38 87 LEU A O 1
ATOM 691 N N . LEU A 1 88 ? -8.120 8.273 -6.775 1.00 41.97 88 LEU A N 1
ATOM 692 C CA . LEU A 1 88 ? -9.348 7.823 -7.411 1.00 41.97 88 LEU A CA 1
ATOM 693 C C . LEU A 1 88 ? -10.379 7.836 -6.291 1.00 41.97 88 LEU A C 1
ATOM 695 O O . LEU A 1 88 ? -10.699 6.830 -5.665 1.00 41.97 88 LEU A O 1
ATOM 699 N N . ARG A 1 89 ? -10.850 9.047 -5.998 1.00 38.56 89 ARG A N 1
ATOM 700 C CA . ARG A 1 89 ? -12.050 9.314 -5.247 1.00 38.56 89 ARG A CA 1
ATOM 701 C C . ARG A 1 89 ? -13.130 8.717 -6.129 1.00 38.56 89 ARG A C 1
ATOM 703 O O . ARG A 1 89 ? -13.631 9.386 -7.031 1.00 38.56 89 ARG A O 1
ATOM 710 N N . LEU A 1 90 ? -13.420 7.435 -5.921 1.00 38.34 90 LEU A N 1
ATOM 711 C CA . LEU A 1 90 ? -14.637 6.799 -6.395 1.00 38.34 90 LEU A CA 1
ATOM 712 C C . LEU A 1 90 ? -15.783 7.561 -5.724 1.00 38.34 90 LEU A C 1
ATOM 714 O O . LEU A 1 90 ? -16.287 7.193 -4.665 1.00 38.34 90 LEU A O 1
ATOM 718 N N . LYS A 1 91 ? -16.135 8.712 -6.304 1.00 33.53 91 LYS A N 1
ATOM 719 C CA . LYS A 1 91 ? -17.419 9.341 -6.067 1.00 33.53 91 LYS A CA 1
ATOM 720 C C . LYS A 1 91 ? -18.424 8.336 -6.601 1.00 33.53 91 LYS A C 1
ATOM 722 O O . LYS A 1 91 ? -18.504 8.137 -7.808 1.00 33.53 91 LYS A O 1
ATOM 727 N N . HIS A 1 92 ? -19.143 7.688 -5.694 1.00 37.25 92 HIS A N 1
ATOM 728 C CA . HIS A 1 92 ? -20.403 7.049 -6.024 1.00 37.25 92 HIS A CA 1
ATOM 729 C C . HIS A 1 92 ? -21.287 8.125 -6.670 1.00 37.25 92 HIS A C 1
ATOM 731 O O . HIS A 1 92 ? -21.766 9.032 -5.990 1.00 37.25 92 HIS A O 1
ATOM 737 N N . GLY A 1 93 ? -21.388 8.088 -7.996 1.00 32.62 93 GLY A N 1
ATOM 738 C CA . GLY A 1 93 ? -22.419 8.782 -8.749 1.00 32.62 93 GLY A CA 1
ATOM 739 C C . GLY A 1 93 ? -23.607 7.841 -8.843 1.00 32.62 93 GLY A C 1
ATOM 740 O O . GLY A 1 93 ? -23.490 6.789 -9.467 1.00 32.62 93 GLY A O 1
ATOM 741 N N . LEU A 1 94 ? -24.678 8.208 -8.136 1.00 34.12 94 LEU A N 1
ATOM 742 C CA . LEU A 1 94 ? -26.048 7.781 -8.416 1.00 34.12 94 LEU A CA 1
ATOM 743 C C . LEU A 1 94 ? -26.414 8.069 -9.877 1.00 34.12 94 LEU A C 1
ATOM 745 O O . LEU A 1 94 ? -25.950 9.116 -10.390 1.00 34.12 94 LEU A O 1
#

Mean predicted aligned error: 9.43 Å

Sequence (94 aa):
MKDSYKPYRHLEFLTYSNIRSVIDFTDSENVVNGFCLLVHWSDDPQERLLTFKINGDSSIKTELINKISQMMCTSNCAPSPVSVGSLLRLKHGL

pLDDT: mean 79.45, std 18.76, range [32.62, 95.0]

Solvent-accessible surface area (backbone atoms only — not comparable to full-atom values): 6137 Å² total; per-residue (Å²): 133,81,78,79,84,67,96,68,81,88,84,82,88,83,56,52,79,32,48,79,45,80,46,80,52,78,68,49,100,89,46,59,48,36,37,35,37,37,32,44,53,97,90,40,96,61,74,45,80,49,78,47,67,58,88,72,65,62,67,56,51,57,52,50,55,52,51,52,46,46,48,32,19,60,67,66,74,42,97,54,65,69,74,78,73,76,64,76,71,77,70,84,74,129

Radius of gyration: 16.2 Å; Cα contacts (8 Å, |Δi|>4): 98; chains: 1; bounding box: 41×48×35 Å

InterPro domains:
  IPR049395 ECT2, PH domain [PF21242] (4-72)

Nearest PDB structures (foldseek):
  6l30-assembly1_A  TM=9.128E-01  e=2.152E-02  Homo sapiens
  4glv-assembly3_F  TM=3.998E-01  e=3.534E+00  Pyrobaculum aerophilum
  5u5i-assembly1_A  TM=3.537E-01  e=2.912E+00  Selaginella moellendorffii
  3tj0-assembly1_A  TM=3.101E-01  e=6.319E+00  Influenza B virus (B/Managua/4577.01/2008)

Foldseek 3Di:
DPPPDDV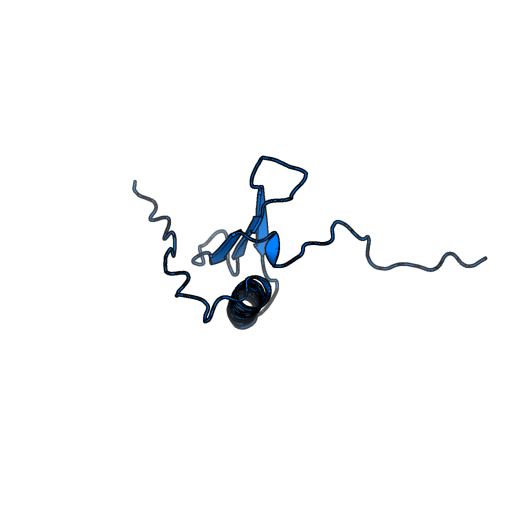DDDDDDAALLQFPDKADDDDDPVADQKIWTFGHDPVDPDTDIDIDHDDDDSVVSVVVSLVSLQRSCVVVVHPGSPPVVCNVPPPPDD

Secondary structure (DSSP, 8-state):
------S--------GGGEEEEEEPPP-SS-SSEEEEEEE-TT-SSEEEEEEE-SS-HHHHHHHHHHHHHHHHHHTT-SS--------------

Organism: Amphimedon queenslandica (NCBI:txid400682)